Protein AF-A0A2A6E825-F1 (afdb_monomer_lite)

pLDDT: mean 89.85, std 8.58, range [51.59, 97.94]

Secondary structure (DSSP, 8-state):
---PPP---EEEEEEETTTTEEEEEEEE-SSHHHHHHHHHHHTTS--S-B-----GGGGGTS-GGGB-

Radius of gyration: 14.19 Å; chains: 1; bounding box: 34×22×44 Å

Structure (mmCIF, N/CA/C/O backbone):
data_AF-A0A2A6E825-F1
#
_entry.id   AF-A0A2A6E825-F1
#
loop_
_atom_site.group_PDB
_atom_site.id
_atom_site.type_symbol
_atom_site.label_atom_id
_atom_site.label_alt_id
_atom_site.label_comp_id
_atom_site.label_asym_id
_atom_site.label_entity_id
_atom_site.label_seq_id
_atom_site.pdbx_PDB_ins_code
_atom_site.Cartn_x
_atom_site.Cartn_y
_atom_site.Cartn_z
_atom_site.occupancy
_atom_site.B_iso_or_equiv
_atom_site.auth_seq_id
_atom_site.auth_comp_id
_atom_site.auth_asym_id
_atom_site.auth_atom_id
_atom_site.pdbx_PDB_model_num
ATOM 1 N N . MET A 1 1 ? 19.872 10.182 -32.832 1.00 51.59 1 MET A N 1
ATOM 2 C CA . MET A 1 1 ? 18.947 10.850 -31.888 1.00 51.59 1 MET A CA 1
ATOM 3 C C . MET A 1 1 ? 18.943 10.041 -30.589 1.00 51.59 1 MET A C 1
ATOM 5 O O . MET A 1 1 ? 18.399 8.945 -30.578 1.00 51.59 1 MET A O 1
ATOM 9 N N . TYR A 1 2 ? 19.640 10.487 -29.537 1.00 61.12 2 TYR A N 1
ATOM 10 C CA . TYR A 1 2 ? 19.691 9.753 -28.261 1.00 61.12 2 TYR A CA 1
ATOM 11 C C . TYR A 1 2 ? 18.360 9.923 -27.517 1.00 61.12 2 TYR A C 1
ATOM 13 O O . TYR A 1 2 ? 17.990 11.032 -27.135 1.00 61.12 2 TYR A O 1
ATOM 21 N N . ARG A 1 3 ? 17.612 8.828 -27.341 1.00 68.50 3 ARG A N 1
ATOM 22 C CA . ARG A 1 3 ? 16.329 8.826 -26.628 1.00 68.50 3 ARG A CA 1
ATOM 23 C C . ARG A 1 3 ? 16.594 8.544 -25.152 1.00 68.50 3 ARG A C 1
ATOM 25 O O . ARG A 1 3 ? 16.768 7.394 -24.763 1.00 68.50 3 ARG A O 1
ATOM 32 N N . PHE A 1 4 ? 16.648 9.591 -24.331 1.00 72.69 4 PHE A N 1
ATOM 33 C CA . PHE A 1 4 ? 16.763 9.436 -22.881 1.00 72.69 4 PHE A CA 1
ATOM 34 C C . PHE A 1 4 ? 15.532 8.697 -22.338 1.00 72.69 4 PHE A C 1
ATOM 36 O O . PHE A 1 4 ? 14.392 9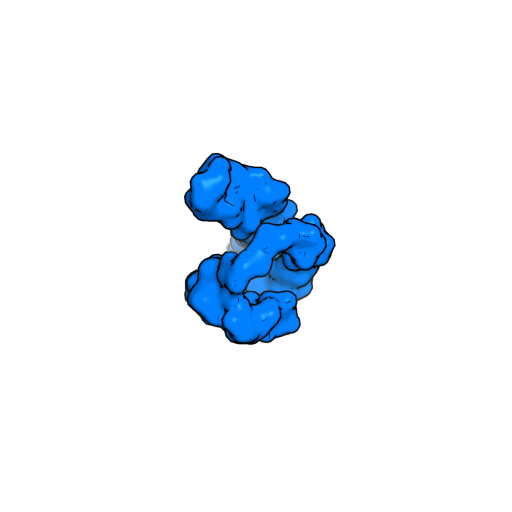.135 -22.516 1.00 72.69 4 PHE A O 1
ATOM 43 N N . LYS A 1 5 ? 15.754 7.546 -21.694 1.00 80.00 5 LYS A N 1
ATOM 44 C CA . LYS A 1 5 ? 14.694 6.784 -21.030 1.00 80.00 5 LYS A CA 1
ATOM 45 C C . LYS A 1 5 ? 14.336 7.493 -19.727 1.00 80.00 5 LYS A C 1
ATOM 47 O O . LYS A 1 5 ? 15.196 7.720 -18.882 1.00 80.00 5 LYS A O 1
ATOM 52 N N . LYS A 1 6 ? 13.059 7.834 -19.555 1.00 80.44 6 LYS A N 1
ATOM 53 C CA . LYS A 1 6 ? 12.564 8.368 -18.284 1.00 80.44 6 LYS A CA 1
ATOM 54 C C . LYS A 1 6 ? 12.574 7.257 -17.231 1.00 80.44 6 LYS A C 1
ATOM 56 O O . LYS A 1 6 ? 11.911 6.234 -17.404 1.00 80.44 6 LYS A O 1
ATOM 61 N N . ASN A 1 7 ? 13.318 7.475 -16.148 1.00 84.69 7 ASN A N 1
ATOM 62 C CA . ASN A 1 7 ? 13.390 6.572 -15.000 1.00 84.69 7 ASN A CA 1
ATOM 63 C C . ASN A 1 7 ? 12.266 6.905 -14.014 1.00 84.69 7 ASN A C 1
ATOM 65 O O . ASN A 1 7 ? 12.483 7.564 -13.001 1.00 84.69 7 ASN A O 1
ATOM 69 N N . TYR A 1 8 ? 11.041 6.502 -14.353 1.00 89.25 8 TYR A N 1
ATOM 70 C CA . TYR A 1 8 ? 9.890 6.692 -13.475 1.00 89.25 8 TYR A CA 1
ATOM 71 C C . TYR A 1 8 ? 10.021 5.834 -12.214 1.00 89.25 8 TYR A C 1
ATOM 73 O O . TYR A 1 8 ? 10.231 4.627 -12.310 1.00 89.25 8 TYR A O 1
ATOM 81 N N . CYS A 1 9 ? 9.833 6.459 -11.054 1.00 92.56 9 CYS A N 1
ATOM 82 C CA . CYS A 1 9 ? 9.694 5.782 -9.771 1.00 92.56 9 CYS A CA 1
ATOM 83 C C . CYS A 1 9 ? 8.261 5.976 -9.273 1.00 92.56 9 CYS A C 1
ATOM 85 O O . CYS A 1 9 ? 7.791 7.105 -9.141 1.00 92.56 9 CYS A O 1
ATOM 87 N N . TRP A 1 10 ? 7.565 4.872 -9.036 1.00 94.25 10 TRP A N 1
ATOM 88 C CA . TRP A 1 10 ? 6.205 4.845 -8.517 1.00 94.25 10 TRP A CA 1
ATOM 89 C C . TRP A 1 10 ? 6.221 4.556 -7.025 1.00 94.25 10 TRP A C 1
ATOM 91 O O . TRP A 1 10 ? 6.986 3.714 -6.555 1.00 94.25 10 TRP A O 1
ATOM 101 N N . VAL A 1 11 ? 5.343 5.237 -6.296 1.00 96.19 11 VAL A N 1
ATOM 102 C CA . VAL A 1 11 ? 5.137 5.023 -4.866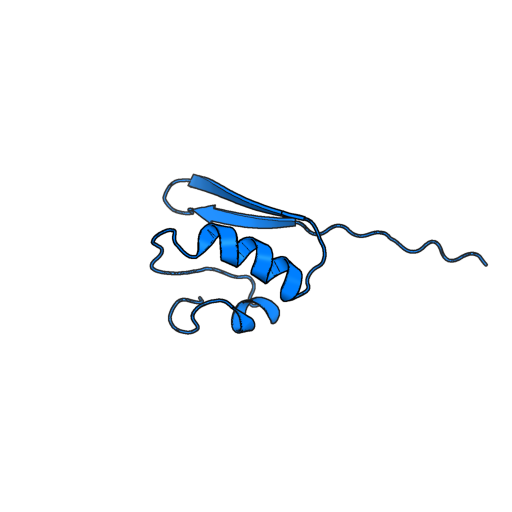 1.00 96.19 11 VAL A CA 1
ATOM 103 C C . VAL A 1 11 ? 3.833 4.261 -4.679 1.00 96.19 11 VAL A C 1
ATOM 105 O O . VAL A 1 11 ? 2.774 4.731 -5.086 1.00 96.19 11 VAL A O 1
ATOM 108 N N . TRP A 1 12 ? 3.915 3.099 -4.040 1.00 96.06 12 TRP A N 1
ATOM 109 C CA . TRP A 1 12 ? 2.759 2.388 -3.508 1.00 96.06 12 TRP A CA 1
ATOM 110 C C . TRP A 1 12 ? 2.607 2.770 -2.047 1.00 96.06 12 TRP A C 1
ATOM 112 O O . TRP A 1 12 ? 3.564 2.630 -1.283 1.00 96.06 12 TRP A O 1
ATOM 122 N N . ILE A 1 13 ? 1.422 3.225 -1.653 1.00 96.19 13 ILE A N 1
ATOM 123 C CA . ILE A 1 13 ? 1.153 3.702 -0.299 1.00 96.19 13 ILE A CA 1
ATOM 124 C C . ILE A 1 13 ? -0.069 3.002 0.290 1.00 96.19 13 ILE A C 1
ATOM 126 O O . ILE A 1 13 ? -1.082 2.829 -0.381 1.00 96.19 13 ILE A O 1
ATOM 130 N N . ALA A 1 14 ? 0.037 2.613 1.558 1.00 95.62 14 ALA A N 1
ATOM 131 C CA . ALA A 1 14 ? -1.078 2.141 2.363 1.00 95.62 14 ALA A CA 1
ATOM 132 C C . ALA A 1 14 ? -1.374 3.157 3.468 1.00 95.62 14 ALA A C 1
ATOM 134 O O . ALA A 1 14 ? -0.474 3.579 4.205 1.00 95.62 14 ALA A O 1
ATOM 135 N N . VAL A 1 15 ? -2.645 3.527 3.588 1.00 95.56 15 VAL A N 1
ATOM 136 C CA . VAL A 1 15 ? -3.144 4.475 4.587 1.00 95.56 15 VAL A CA 1
ATOM 137 C C . VAL A 1 15 ? -4.388 3.912 5.262 1.00 95.56 15 VAL A C 1
ATOM 139 O O . VAL A 1 15 ? -5.209 3.261 4.619 1.00 95.56 15 VAL A O 1
ATOM 142 N N . ASP A 1 16 ? -4.538 4.181 6.556 1.00 93.88 16 ASP A N 1
ATOM 143 C CA . ASP A 1 16 ? -5.792 3.947 7.272 1.00 93.88 16 ASP A CA 1
ATOM 144 C C . ASP A 1 16 ? -6.658 5.201 7.145 1.00 93.88 16 ASP A C 1
ATOM 146 O O . ASP A 1 16 ? -6.327 6.268 7.674 1.00 93.88 16 ASP A O 1
ATOM 150 N N . ARG A 1 17 ? -7.776 5.056 6.431 1.00 91.19 17 ARG A N 1
ATOM 151 C CA . ARG A 1 17 ? -8.716 6.144 6.154 1.00 91.19 17 ARG A CA 1
ATOM 152 C C . ARG A 1 17 ? -9.400 6.660 7.419 1.00 91.19 17 ARG A C 1
ATOM 154 O O . ARG A 1 17 ? -9.580 7.868 7.546 1.00 91.19 17 ARG A O 1
ATOM 161 N N . PHE A 1 18 ? -9.782 5.770 8.334 1.00 91.56 18 PHE A N 1
ATOM 162 C CA . PHE A 1 18 ? -10.523 6.143 9.540 1.00 91.56 18 PHE A CA 1
ATOM 163 C C . PHE A 1 18 ? -9.591 6.743 10.587 1.00 91.56 18 PHE A C 1
ATOM 165 O O . PHE A 1 18 ? -9.864 7.816 11.119 1.00 91.56 18 PHE A O 1
ATOM 172 N N . GLY A 1 19 ? -8.453 6.088 10.830 1.00 91.62 19 GLY A N 1
ATOM 173 C CA . GLY A 1 19 ? -7.442 6.567 11.771 1.00 91.62 19 GLY A CA 1
ATOM 174 C C . GLY A 1 19 ? -6.569 7.707 11.244 1.00 91.62 19 GLY A C 1
ATOM 175 O O . GLY A 1 19 ? -5.717 8.185 11.987 1.00 91.62 19 GLY A O 1
ATOM 176 N N . LYS A 1 20 ? -6.743 8.129 9.981 1.00 93.31 20 LYS A N 1
ATOM 177 C CA . LYS A 1 20 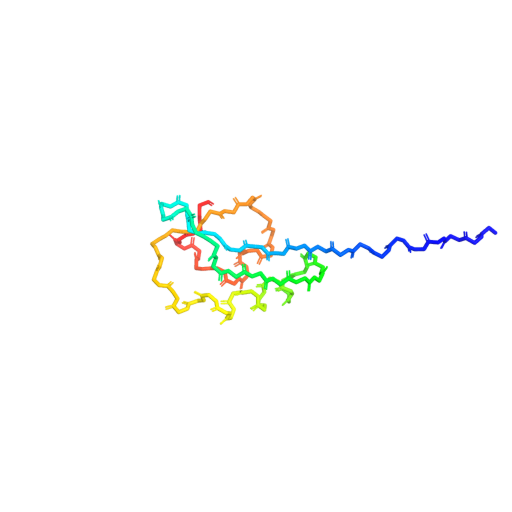? -5.963 9.188 9.310 1.00 93.31 20 LYS A CA 1
ATOM 178 C C . LYS A 1 20 ? -4.448 9.019 9.480 1.00 93.31 20 LYS A C 1
ATOM 180 O O . LYS A 1 20 ? -3.726 9.986 9.715 1.00 93.31 20 LYS A O 1
ATOM 185 N N . ARG A 1 21 ? -3.961 7.782 9.375 1.00 95.25 21 ARG A N 1
ATOM 186 C CA . ARG A 1 21 ? -2.555 7.445 9.631 1.00 95.25 21 ARG A CA 1
ATOM 187 C C . ARG A 1 21 ? -1.907 6.759 8.446 1.00 95.25 21 ARG A C 1
ATOM 189 O O . ARG A 1 21 ? -2.521 5.982 7.713 1.00 95.25 21 ARG A O 1
ATOM 196 N N . PHE A 1 22 ? -0.625 7.043 8.312 1.00 96.12 22 PHE A N 1
ATOM 197 C CA . PHE A 1 22 ? 0.265 6.356 7.403 1.00 96.12 22 PHE A CA 1
ATOM 198 C C . PHE A 1 22 ? 0.567 4.944 7.923 1.00 96.12 22 PHE A C 1
ATOM 200 O O . PHE A 1 22 ? 0.889 4.785 9.099 1.00 96.12 22 PHE A O 1
ATOM 207 N N . ILE A 1 23 ? 0.475 3.932 7.055 1.00 95.94 23 ILE A N 1
ATOM 208 C CA . ILE A 1 23 ? 0.785 2.542 7.417 1.00 95.94 23 ILE A CA 1
ATOM 209 C C . ILE A 1 23 ? 2.159 2.148 6.879 1.00 95.94 23 ILE A C 1
ATOM 211 O O . ILE A 1 23 ? 3.053 1.765 7.631 1.00 95.94 23 ILE A O 1
ATOM 215 N N . SER A 1 24 ? 2.326 2.182 5.557 1.00 97.38 24 SER A N 1
ATOM 216 C CA . SER A 1 24 ? 3.579 1.794 4.915 1.00 97.38 24 SER A CA 1
ATOM 217 C C . SER A 1 24 ? 3.631 2.249 3.463 1.00 97.38 24 SER A C 1
ATOM 219 O O . SER A 1 24 ? 2.617 2.613 2.867 1.00 97.38 24 SER A O 1
ATOM 221 N N . PHE A 1 25 ? 4.827 2.174 2.883 1.00 97.75 25 PHE A N 1
ATOM 222 C CA . PHE A 1 25 ? 5.059 2.440 1.472 1.00 97.75 25 PHE A CA 1
ATOM 223 C C . PHE A 1 25 ? 6.171 1.562 0.888 1.00 97.75 25 PHE A C 1
ATOM 225 O O . PHE A 1 25 ? 7.002 0.987 1.610 1.00 97.75 25 PHE A O 1
ATOM 232 N N . VAL A 1 26 ? 6.178 1.464 -0.441 1.00 97.94 26 VAL A N 1
ATOM 233 C CA . VAL A 1 26 ? 7.265 0.893 -1.247 1.00 97.94 26 VAL A CA 1
ATOM 234 C C . VAL A 1 26 ? 7.439 1.738 -2.508 1.00 97.94 26 VAL A C 1
ATOM 236 O O . VAL A 1 26 ? 6.457 2.143 -3.126 1.00 97.94 26 VAL A O 1
ATOM 239 N N . CYS A 1 27 ? 8.690 1.969 -2.903 1.00 97.06 27 CYS A N 1
ATOM 240 C CA . CYS A 1 27 ? 9.038 2.594 -4.177 1.00 97.06 27 CYS A CA 1
ATOM 241 C C . CYS A 1 27 ? 9.437 1.531 -5.211 1.00 97.06 27 CYS A C 1
ATOM 243 O O . CYS A 1 27 ? 10.084 0.540 -4.866 1.00 97.06 27 CYS A O 1
ATOM 245 N N . GLY A 1 28 ? 9.082 1.745 -6.475 1.00 95.31 28 GLY A N 1
ATOM 246 C CA . GLY A 1 28 ? 9.441 0.849 -7.571 1.00 95.31 28 GLY A CA 1
ATOM 247 C C . GLY A 1 28 ? 8.694 1.183 -8.855 1.00 95.31 28 GLY A C 1
ATOM 248 O O . GLY A 1 28 ? 8.686 2.324 -9.308 1.00 95.31 28 GLY A O 1
ATOM 249 N N . ASP A 1 29 ? 8.063 0.179 -9.447 1.00 94.06 29 ASP A N 1
ATOM 250 C CA . ASP A 1 29 ? 7.223 0.305 -10.639 1.00 94.06 29 ASP A CA 1
ATOM 251 C C . ASP A 1 29 ? 5.756 -0.008 -10.311 1.00 94.06 29 ASP A C 1
ATOM 253 O O . ASP A 1 29 ? 5.419 -0.255 -9.162 1.00 94.06 29 ASP A O 1
ATOM 257 N N . ARG A 1 30 ? 4.867 -0.021 -11.310 1.00 92.62 30 ARG A N 1
ATOM 258 C CA . ARG A 1 30 ? 3.447 -0.392 -11.135 1.00 92.62 30 ARG A CA 1
ATOM 259 C C . ARG A 1 30 ? 3.173 -1.897 -11.290 1.00 92.62 30 ARG A C 1
ATOM 261 O O . ARG A 1 30 ? 2.030 -2.289 -11.542 1.00 92.62 30 ARG A O 1
ATOM 268 N N . SER A 1 31 ? 4.200 -2.740 -11.190 1.00 94.56 31 SER A N 1
ATOM 269 C CA . SER A 1 31 ? 4.039 -4.191 -11.314 1.00 94.56 31 SER A CA 1
ATOM 270 C C . SER A 1 31 ? 3.367 -4.799 -10.083 1.00 94.56 31 SER A C 1
ATOM 272 O O . SER A 1 31 ? 3.392 -4.240 -8.982 1.00 94.56 31 SER A O 1
ATOM 274 N N . THR A 1 32 ? 2.796 -5.987 -10.272 1.00 96.12 32 THR A N 1
ATOM 275 C CA . THR A 1 32 ? 2.310 -6.837 -9.181 1.00 96.12 32 THR A CA 1
ATOM 276 C C . THR A 1 32 ? 3.412 -7.150 -8.174 1.00 96.12 32 THR A C 1
ATOM 278 O O . THR A 1 32 ? 3.151 -7.129 -6.975 1.00 96.12 32 THR A O 1
ATOM 281 N N . ASP A 1 33 ? 4.650 -7.350 -8.627 1.00 96.81 33 ASP A N 1
ATOM 282 C CA . ASP A 1 33 ? 5.777 -7.674 -7.750 1.00 96.81 33 ASP A CA 1
ATOM 283 C C . ASP A 1 33 ? 6.092 -6.538 -6.774 1.00 96.81 33 ASP A C 1
ATOM 285 O O . ASP A 1 33 ? 6.326 -6.778 -5.585 1.00 96.81 33 ASP A O 1
ATOM 289 N N . THR A 1 34 ? 6.065 -5.287 -7.245 1.00 96.50 34 THR A N 1
ATOM 290 C CA . THR A 1 34 ? 6.247 -4.119 -6.372 1.00 96.50 34 THR A CA 1
ATOM 291 C C . THR A 1 34 ? 5.070 -3.966 -5.404 1.00 96.50 34 THR A C 1
ATOM 293 O O . THR A 1 34 ? 5.299 -3.784 -4.206 1.00 96.50 34 THR A O 1
ATOM 296 N N . GLY A 1 35 ? 3.828 -4.123 -5.874 1.00 95.88 35 GLY A N 1
ATOM 297 C CA . GLY A 1 35 ? 2.637 -4.106 -5.012 1.00 95.88 35 GLY A CA 1
ATOM 298 C C . GLY A 1 35 ? 2.667 -5.192 -3.927 1.00 95.88 35 GLY A C 1
ATOM 299 O O . GLY A 1 35 ? 2.406 -4.920 -2.754 1.00 95.88 35 GLY A O 1
ATOM 300 N N . MET A 1 36 ? 3.117 -6.400 -4.270 1.00 96.56 36 MET A N 1
ATOM 301 C CA . MET A 1 36 ? 3.282 -7.521 -3.341 1.00 96.56 36 MET A CA 1
ATOM 302 C C . MET A 1 36 ? 4.282 -7.235 -2.219 1.00 96.56 36 MET A C 1
ATOM 304 O O . MET A 1 36 ? 4.111 -7.724 -1.098 1.00 96.56 36 MET A O 1
ATOM 308 N N . LYS A 1 37 ? 5.319 -6.428 -2.474 1.00 97.69 37 LYS A N 1
ATOM 309 C CA . LYS A 1 37 ? 6.245 -5.987 -1.418 1.00 97.69 37 LYS A CA 1
ATOM 310 C C . LYS A 1 37 ? 5.527 -5.123 -0.385 1.00 97.69 37 LYS A C 1
ATOM 312 O O . LYS A 1 37 ? 5.787 -5.290 0.803 1.00 97.69 37 LYS A O 1
ATOM 317 N N . LEU A 1 38 ? 4.629 -4.231 -0.813 1.00 97.06 38 LEU A N 1
ATOM 318 C CA . LEU A 1 38 ? 3.800 -3.458 0.113 1.00 97.06 38 LEU A CA 1
ATOM 319 C C . LEU A 1 38 ? 2.834 -4.382 0.859 1.00 97.06 38 LEU A C 1
ATOM 321 O O . LEU A 1 38 ? 2.774 -4.330 2.086 1.00 97.06 38 LEU A O 1
ATOM 325 N N . TRP A 1 39 ? 2.147 -5.275 0.143 1.00 95.94 39 TRP A N 1
ATOM 326 C CA . TRP A 1 39 ? 1.196 -6.212 0.741 1.00 95.94 39 TRP A CA 1
ATOM 327 C C . TRP A 1 39 ? 1.823 -7.060 1.850 1.00 95.94 39 TRP A C 1
ATOM 329 O O . TRP A 1 39 ? 1.286 -7.135 2.952 1.00 95.94 39 TRP A O 1
ATOM 339 N N . LYS A 1 40 ? 3.020 -7.617 1.623 1.00 96.62 40 LYS A N 1
ATOM 340 C CA . LYS A 1 40 ? 3.760 -8.386 2.639 1.00 96.62 40 LYS A CA 1
ATOM 341 C C . LYS A 1 40 ? 4.006 -7.608 3.935 1.00 96.62 40 LYS A C 1
ATOM 343 O O . LYS A 1 40 ? 4.048 -8.239 4.987 1.00 96.62 40 LYS A O 1
ATOM 348 N N . LYS A 1 41 ? 4.153 -6.279 3.873 1.00 96.25 41 LYS A N 1
ATOM 349 C CA . LYS A 1 41 ? 4.335 -5.427 5.060 1.00 96.25 41 LYS A CA 1
ATOM 350 C C . LYS A 1 41 ? 3.039 -5.219 5.842 1.00 96.25 41 LYS A C 1
ATOM 352 O O . LYS A 1 41 ? 3.097 -5.072 7.055 1.00 96.25 41 LYS A O 1
ATOM 357 N N . ILE A 1 42 ? 1.892 -5.180 5.160 1.00 95.25 42 ILE A N 1
ATOM 358 C CA . ILE A 1 42 ? 0.623 -4.728 5.755 1.00 95.25 42 ILE A CA 1
ATOM 359 C C . ILE A 1 42 ? -0.419 -5.835 5.940 1.00 95.25 42 ILE A C 1
ATOM 361 O O . ILE A 1 42 ? -1.379 -5.623 6.666 1.00 95.25 42 ILE A O 1
ATOM 365 N N . LYS A 1 43 ? -0.245 -7.014 5.331 1.00 93.56 43 LYS A N 1
ATOM 366 C CA . LYS A 1 43 ? -1.242 -8.104 5.324 1.00 93.56 43 LYS A CA 1
ATOM 367 C C . LYS A 1 43 ? -1.679 -8.603 6.708 1.00 93.56 43 LYS A C 1
ATOM 369 O O . LYS A 1 43 ? -2.732 -9.210 6.829 1.00 93.56 43 LYS A O 1
ATOM 374 N N . ASN A 1 44 ? -0.859 -8.379 7.735 1.00 93.81 44 ASN A N 1
ATOM 375 C CA . ASN A 1 44 ? -1.148 -8.789 9.112 1.00 93.81 44 ASN A CA 1
ATOM 376 C C . ASN A 1 44 ? -1.854 -7.685 9.919 1.00 93.81 44 ASN A C 1
ATOM 378 O O . ASN A 1 44 ? -2.171 -7.889 11.087 1.00 93.81 44 ASN A O 1
ATOM 382 N N . ILE A 1 45 ? -2.055 -6.505 9.329 1.00 91.75 45 ILE A N 1
ATOM 383 C CA . ILE A 1 45 ? -2.771 -5.400 9.959 1.00 91.75 45 ILE A CA 1
ATOM 384 C C . ILE A 1 45 ? -4.266 -5.652 9.749 1.00 91.75 45 ILE A C 1
ATOM 386 O O . ILE A 1 45 ? -4.689 -5.775 8.596 1.00 91.75 45 ILE A O 1
AT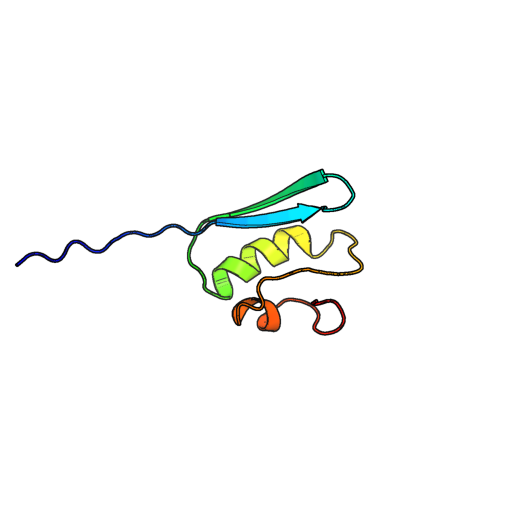OM 390 N N . PRO A 1 46 ? -5.071 -5.726 10.825 1.00 88.38 46 PRO A N 1
ATOM 391 C CA . PRO A 1 46 ? -6.503 -5.951 10.704 1.00 88.38 46 PRO A CA 1
ATOM 392 C C . PRO A 1 46 ? -7.160 -4.877 9.832 1.00 88.38 46 PRO A C 1
ATOM 394 O O . PRO A 1 46 ? -7.069 -3.685 10.128 1.00 88.38 46 PRO A O 1
ATOM 397 N N . ALA A 1 47 ? -7.829 -5.306 8.765 1.00 88.31 47 ALA A N 1
ATOM 398 C CA . ALA A 1 47 ? -8.614 -4.448 7.891 1.00 88.31 47 ALA A CA 1
ATOM 399 C C . ALA A 1 47 ? -9.830 -5.222 7.374 1.00 88.31 47 ALA A C 1
ATOM 401 O O . ALA A 1 47 ? -9.713 -6.385 6.995 1.00 88.31 47 ALA A O 1
ATOM 402 N N . SER A 1 48 ? -10.992 -4.568 7.356 1.00 84.56 48 SER A N 1
ATOM 403 C CA . SER A 1 48 ? -12.235 -5.174 6.858 1.00 84.56 48 SER A CA 1
ATOM 404 C C . SER A 1 48 ? -12.427 -4.969 5.354 1.00 84.56 48 SER A C 1
ATOM 406 O O . SER A 1 48 ? -13.109 -5.757 4.709 1.00 84.56 48 SER A O 1
ATOM 408 N N . VAL A 1 49 ? -11.863 -3.886 4.808 1.00 89.75 49 VAL A N 1
ATOM 409 C CA . VAL A 1 49 ? -12.049 -3.441 3.421 1.00 89.75 49 VAL A CA 1
ATOM 410 C C . VAL A 1 49 ? -10.774 -2.764 2.925 1.00 89.75 49 VAL A C 1
ATOM 412 O O . VAL A 1 49 ? -10.175 -1.958 3.642 1.00 89.75 49 VAL A O 1
ATOM 415 N N . TYR A 1 50 ? -10.405 -3.041 1.678 1.00 91.06 50 TYR A N 1
ATOM 416 C CA . TYR A 1 50 ? -9.357 -2.354 0.934 1.00 91.06 50 TYR A CA 1
ATOM 417 C C . TYR A 1 50 ? -9.982 -1.547 -0.201 1.00 91.06 50 TYR A C 1
ATOM 419 O O . TYR A 1 50 ? -10.773 -2.078 -0.971 1.00 91.06 50 TYR A O 1
ATOM 427 N N . TYR A 1 51 ? -9.594 -0.278 -0.315 1.00 89.56 51 TYR A N 1
ATOM 428 C CA . TYR A 1 51 ? -9.995 0.590 -1.420 1.00 89.56 51 TYR A CA 1
ATOM 429 C C . TYR A 1 51 ? -8.846 0.688 -2.416 1.00 89.56 51 TYR A C 1
ATOM 431 O O . TYR A 1 51 ? -7.707 0.945 -2.014 1.00 89.56 51 TYR A O 1
ATOM 439 N N . SER A 1 52 ? -9.136 0.510 -3.702 1.00 87.81 52 SER A N 1
ATOM 440 C CA . SER A 1 52 ? -8.147 0.687 -4.769 1.00 87.81 52 SER A CA 1
ATOM 441 C C . SER A 1 52 ? -8.715 1.481 -5.942 1.00 87.81 52 SER A C 1
ATOM 443 O O . SER A 1 52 ? -9.91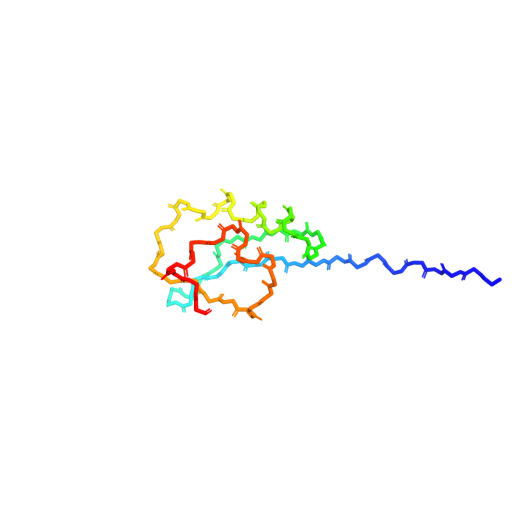7 1.682 -6.054 1.00 87.81 52 SER A O 1
ATOM 445 N N . ASP A 1 53 ? -7.848 1.913 -6.851 1.00 85.38 53 ASP A N 1
ATOM 446 C CA . ASP A 1 53 ? -8.217 2.520 -8.135 1.00 85.38 53 ASP A CA 1
ATOM 447 C C . ASP A 1 53 ? -8.505 1.466 -9.229 1.00 85.38 53 ASP A C 1
ATOM 449 O O . ASP A 1 53 ? -8.451 1.765 -10.421 1.00 85.38 53 ASP A O 1
ATOM 453 N N . TYR A 1 54 ? -8.783 0.218 -8.832 1.00 82.38 54 TYR A N 1
ATOM 454 C CA . TYR A 1 54 ? -9.003 -0.938 -9.706 1.00 82.38 54 TYR A CA 1
ATOM 455 C C . TYR A 1 54 ? -7.825 -1.315 -10.614 1.00 82.38 54 TYR A C 1
ATOM 457 O O . TYR A 1 54 ? -8.005 -2.070 -11.578 1.00 82.38 54 TYR A O 1
ATOM 465 N N . TRP A 1 55 ? -6.604 -0.857 -10.317 1.00 87.94 55 TRP A N 1
ATOM 466 C CA . TRP A 1 55 ? -5.428 -1.299 -11.062 1.00 87.94 55 TRP A CA 1
ATOM 467 C C . TRP A 1 55 ? -5.297 -2.831 -11.032 1.00 87.94 55 TRP A C 1
ATOM 469 O O . TRP A 1 55 ? -5.395 -3.453 -9.972 1.00 87.94 55 TRP A O 1
ATOM 479 N N . LYS A 1 56 ? -5.049 -3.453 -12.198 1.00 89.75 56 LYS A N 1
ATOM 480 C CA . LYS A 1 56 ? -5.069 -4.923 -12.371 1.00 89.75 56 LYS A CA 1
ATOM 481 C C . LYS A 1 56 ? -4.262 -5.658 -11.297 1.00 89.75 56 LYS A C 1
ATOM 483 O O . LYS A 1 56 ? -4.721 -6.675 -10.790 1.00 89.75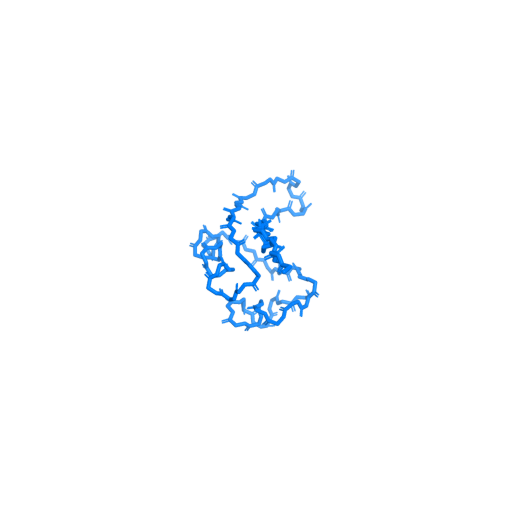 56 LYS A O 1
ATOM 488 N N . SER A 1 57 ? -3.094 -5.126 -10.940 1.00 91.19 57 SER A N 1
ATOM 489 C CA . SER A 1 57 ? -2.184 -5.750 -9.981 1.00 91.19 57 SER A CA 1
ATOM 490 C C . SER A 1 57 ? -2.824 -6.021 -8.617 1.00 91.19 57 SER A C 1
ATOM 492 O O . SER A 1 57 ? -2.474 -7.011 -7.990 1.00 91.19 57 SER A O 1
ATOM 494 N N . TYR A 1 58 ? -3.765 -5.190 -8.155 1.00 90.31 58 TYR A N 1
ATOM 495 C CA . TYR A 1 58 ? -4.394 -5.368 -6.841 1.00 90.31 58 TYR A CA 1
ATOM 496 C C . TYR A 1 58 ? -5.182 -6.676 -6.733 1.00 90.31 58 TYR A C 1
ATOM 498 O O . TYR A 1 58 ? -5.180 -7.301 -5.675 1.00 90.31 58 TYR A O 1
ATOM 506 N N . LYS A 1 59 ? -5.795 -7.131 -7.833 1.00 90.12 59 LYS A N 1
ATOM 507 C CA . LYS A 1 59 ? -6.561 -8.387 -7.873 1.00 90.12 59 LYS A CA 1
ATOM 508 C C . LYS A 1 59 ? -5.689 -9.629 -7.675 1.00 90.12 59 LYS A C 1
ATOM 510 O O . LYS A 1 59 ? -6.205 -10.668 -7.292 1.00 90.12 59 LYS A O 1
ATOM 515 N N . GLU A 1 60 ? -4.389 -9.519 -7.932 1.00 92.38 60 GLU A N 1
ATOM 516 C CA . GLU A 1 60 ? -3.445 -10.636 -7.831 1.00 92.38 60 GLU A CA 1
ATOM 517 C C . GLU A 1 60 ? -3.042 -10.937 -6.379 1.00 92.38 60 GLU A C 1
ATOM 519 O O . GLU A 1 60 ? -2.554 -12.027 -6.091 1.00 92.38 60 GLU A O 1
ATOM 524 N N . PHE A 1 61 ? -3.195 -9.977 -5.457 1.00 90.19 61 PHE A N 1
ATOM 525 C CA . PHE A 1 61 ? -2.691 -10.130 -4.087 1.00 90.19 61 PHE A CA 1
ATOM 526 C C . PHE A 1 61 ? -3.621 -9.669 -2.969 1.00 90.19 61 PHE A C 1
ATOM 528 O O . PHE A 1 61 ? -3.401 -10.063 -1.821 1.00 90.19 61 PHE A O 1
ATOM 535 N N . LEU A 1 62 ? -4.633 -8.847 -3.258 1.00 90.94 62 LEU A N 1
ATOM 536 C CA . LEU A 1 62 ? -5.642 -8.490 -2.266 1.00 90.94 62 LEU A CA 1
ATOM 537 C C . LEU A 1 62 ? -6.745 -9.554 -2.201 1.00 90.94 62 LEU A C 1
ATOM 539 O O . LEU A 1 62 ? -7.082 -10.157 -3.223 1.00 90.94 62 LEU A O 1
ATOM 543 N N . PRO A 1 63 ? -7.355 -9.773 -1.023 1.00 86.62 63 PRO A N 1
ATOM 544 C CA . PRO A 1 63 ? -8.501 -10.664 -0.904 1.00 86.62 63 PRO A CA 1
ATOM 545 C C . PRO A 1 63 ? -9.680 -10.122 -1.723 1.00 86.62 63 PRO A C 1
ATOM 547 O O . PRO A 1 63 ? -10.188 -9.038 -1.438 1.00 86.62 63 PRO A O 1
ATOM 550 N N . GLY A 1 64 ? -10.137 -10.877 -2.726 1.00 82.19 64 GLY A N 1
ATOM 551 C CA . GLY A 1 64 ? -11.172 -10.420 -3.662 1.00 82.19 64 GLY A CA 1
ATOM 552 C C . GLY A 1 64 ? -12.506 -10.047 -3.004 1.00 82.19 64 GLY A C 1
ATOM 553 O O . GLY A 1 64 ? -13.178 -9.140 -3.477 1.00 82.19 64 GLY A O 1
ATOM 554 N N . SER A 1 65 ? -12.863 -10.679 -1.881 1.00 79.31 65 SER A N 1
ATOM 555 C CA . SER A 1 65 ? -14.082 -10.362 -1.120 1.00 79.31 65 SER A CA 1
ATOM 556 C C . SER A 1 65 ? -14.009 -9.043 -0.343 1.00 79.31 65 SER A C 1
ATOM 558 O O . SER A 1 65 ? -15.025 -8.585 0.167 1.00 79.31 65 SER A O 1
ATOM 560 N N . MET A 1 66 ? -12.816 -8.460 -0.208 1.00 78.19 66 MET A N 1
ATOM 561 C CA . MET A 1 66 ? -12.557 -7.256 0.589 1.00 78.19 66 MET A CA 1
ATOM 562 C C . MET A 1 66 ? -12.092 -6.076 -0.268 1.00 78.19 66 MET A C 1
ATOM 564 O O . MET A 1 66 ? -11.843 -5.003 0.278 1.00 78.19 66 MET A O 1
ATOM 568 N N . LEU A 1 67 ? -11.934 -6.266 -1.580 1.00 83.06 67 LEU A N 1
ATOM 569 C CA . LEU A 1 67 ? -11.503 -5.227 -2.507 1.00 83.06 67 LEU A CA 1
ATOM 570 C C . LEU A 1 67 ? -12.723 -4.475 -3.047 1.00 83.06 67 LEU A C 1
ATOM 572 O O . LEU A 1 67 ? -13.526 -5.057 -3.777 1.00 83.06 67 LEU A O 1
ATOM 576 N N . ILE A 1 68 ? -12.830 -3.194 -2.686 1.00 80.50 68 ILE A N 1
ATOM 577 C CA . ILE A 1 68 ? -13.831 -2.255 -3.205 1.00 80.50 68 ILE A CA 1
ATOM 578 C C . ILE A 1 68 ? -13.194 -1.337 -4.231 1.00 80.50 68 ILE A C 1
ATOM 580 O O . ILE A 1 68 ? -12.060 -0.837 -4.015 1.00 80.50 68 ILE A O 1
#

Sequence (68 aa):
MYRFKKNYCWVWIAVDRFGKRFISFVCGDRSTDTGMKLWKKIKNIPASVYYSDYWKSYKEFLPGSMLI

InterPro domains:
  IPR005063 Transposase, IS1 [PF03400] (7-65)

Organism: Tannerella forsythia (NCBI:txid28112)

Foldseek 3Di:
DDDDDDPDKDKDFDADPVVRDGQDIFIDDPALVRVVVVCVRCVPPDDQADEDPVDPSCVVRPDPVRYD